Protein AF-A0A3B0Q5M3-F1 (afdb_monomer_lite)

Structure (mmCIF, N/CA/C/O backbone):
data_AF-A0A3B0Q5M3-F1
#
_entry.id   AF-A0A3B0Q5M3-F1
#
loop_
_atom_site.group_PDB
_atom_site.id
_atom_site.type_symbol
_atom_site.label_atom_id
_atom_site.label_alt_id
_atom_site.label_comp_id
_atom_site.label_asym_id
_atom_site.label_entity_id
_atom_site.label_seq_id
_atom_site.pdbx_PDB_ins_code
_atom_site.Cartn_x
_atom_site.Cartn_y
_atom_site.Cartn_z
_atom_site.occupancy
_atom_site.B_iso_or_equiv
_atom_site.auth_seq_id
_atom_site.auth_comp_id
_atom_site.auth_asym_id
_atom_site.auth_atom_id
_atom_site.pdbx_PDB_model_num
ATOM 1 N N . MET A 1 1 ? 10.487 -6.863 -16.329 1.00 78.94 1 MET A N 1
ATOM 2 C CA . MET A 1 1 ? 10.422 -7.764 -15.151 1.00 78.94 1 MET A CA 1
ATOM 3 C C . MET A 1 1 ? 11.316 -7.307 -13.995 1.00 78.94 1 MET A C 1
ATOM 5 O O . MET A 1 1 ? 10.797 -7.119 -12.908 1.00 78.94 1 MET A O 1
ATOM 9 N N . ILE A 1 2 ? 12.612 -7.040 -14.213 1.00 87.06 2 ILE A N 1
ATOM 10 C CA . ILE A 1 2 ? 13.529 -6.537 -13.160 1.00 87.06 2 ILE A CA 1
ATOM 11 C C . ILE A 1 2 ? 13.056 -5.199 -12.562 1.00 87.06 2 ILE A C 1
ATOM 13 O O . ILE A 1 2 ? 13.011 -5.051 -11.347 1.00 87.06 2 ILE A O 1
ATOM 17 N N . LEU A 1 3 ? 12.617 -4.260 -13.409 1.00 87.81 3 LEU A N 1
ATOM 18 C CA . LEU A 1 3 ? 12.095 -2.960 -12.972 1.00 87.81 3 LEU A CA 1
ATOM 19 C C . LEU A 1 3 ? 10.881 -3.087 -12.034 1.00 87.81 3 LEU A C 1
ATOM 21 O O . LEU A 1 3 ? 10.810 -2.407 -11.017 1.00 87.81 3 LEU A O 1
ATOM 25 N N . PHE A 1 4 ? 9.958 -4.004 -12.340 1.00 90.25 4 PHE A N 1
ATOM 26 C CA . PHE A 1 4 ? 8.804 -4.292 -11.486 1.00 90.25 4 PHE A CA 1
ATOM 27 C C . PHE A 1 4 ? 9.240 -4.811 -10.110 1.00 90.25 4 PHE A C 1
ATOM 29 O O . PHE A 1 4 ? 8.734 -4.361 -9.086 1.00 90.25 4 PHE A O 1
ATOM 36 N N . LEU A 1 5 ? 10.224 -5.710 -10.086 1.00 89.75 5 LEU A N 1
ATOM 37 C CA . LEU A 1 5 ? 10.728 -6.327 -8.861 1.00 89.75 5 LEU A CA 1
ATOM 38 C C . LEU A 1 5 ? 11.338 -5.289 -7.908 1.00 89.75 5 LEU A C 1
ATOM 40 O O . LEU A 1 5 ? 11.085 -5.341 -6.711 1.00 89.75 5 LEU A O 1
ATOM 44 N N . VAL A 1 6 ? 12.066 -4.310 -8.451 1.00 92.38 6 VAL A N 1
ATOM 45 C CA . VAL A 1 6 ? 12.693 -3.228 -7.672 1.00 92.38 6 VAL A CA 1
ATOM 46 C C . VAL A 1 6 ? 11.682 -2.170 -7.222 1.00 92.38 6 VAL A C 1
ATOM 48 O O . VAL A 1 6 ? 11.797 -1.646 -6.118 1.00 92.38 6 VAL A O 1
ATOM 51 N N . LEU A 1 7 ? 10.687 -1.846 -8.052 1.00 91.50 7 LEU A N 1
ATOM 52 C CA . LEU A 1 7 ? 9.707 -0.798 -7.742 1.00 91.50 7 LEU A CA 1
ATOM 53 C C . LEU A 1 7 ? 8.558 -1.284 -6.849 1.00 91.50 7 LEU A C 1
ATOM 55 O O . LEU A 1 7 ? 8.001 -0.490 -6.091 1.00 91.50 7 LEU A O 1
ATOM 59 N N . SER A 1 8 ? 8.206 -2.571 -6.903 1.00 91.81 8 SER A N 1
ATOM 60 C CA . SER A 1 8 ? 7.073 -3.120 -6.147 1.00 91.81 8 SER A CA 1
ATOM 61 C C . SER A 1 8 ? 7.122 -2.867 -4.628 1.00 91.81 8 SER A C 1
ATOM 63 O O . SER A 1 8 ? 6.089 -2.466 -4.094 1.00 91.81 8 SER A O 1
ATOM 65 N N . PRO A 1 9 ? 8.262 -2.975 -3.910 1.00 92.62 9 PRO A N 1
ATOM 66 C CA . PRO A 1 9 ? 8.290 -2.742 -2.464 1.00 92.62 9 PRO A CA 1
ATOM 67 C C . PRO A 1 9 ? 8.061 -1.268 -2.110 1.00 92.62 9 PRO A C 1
ATOM 69 O O . PRO A 1 9 ? 7.415 -0.964 -1.110 1.00 92.62 9 PRO A O 1
ATOM 72 N N . LEU A 1 10 ? 8.550 -0.347 -2.951 1.00 92.25 10 LEU A N 1
ATOM 73 C CA . LEU A 1 10 ? 8.340 1.092 -2.774 1.00 92.25 10 LEU A CA 1
ATOM 74 C C . LEU A 1 10 ? 6.859 1.444 -2.923 1.00 92.25 10 LEU A C 1
ATOM 76 O O . LEU A 1 10 ? 6.304 2.150 -2.086 1.00 92.25 10 LEU A O 1
ATOM 80 N N . PHE A 1 11 ? 6.202 0.911 -3.954 1.00 92.38 11 PHE A N 1
ATOM 81 C CA . PHE A 1 11 ? 4.773 1.136 -4.173 1.00 92.38 11 PHE A CA 1
ATOM 82 C C . PHE A 1 11 ? 3.897 0.460 -3.114 1.00 92.38 11 PHE A C 1
ATOM 84 O O . PHE A 1 11 ? 2.880 1.035 -2.732 1.00 92.38 11 PHE A O 1
ATOM 91 N N . ALA A 1 12 ? 4.298 -0.706 -2.599 1.00 92.25 12 ALA A N 1
ATOM 92 C CA . ALA A 1 12 ? 3.607 -1.361 -1.490 1.00 92.25 12 ALA A CA 1
ATOM 93 C C . ALA A 1 12 ? 3.617 -0.491 -0.224 1.00 92.25 12 ALA A C 1
ATOM 95 O O . ALA A 1 12 ? 2.571 -0.289 0.390 1.00 92.25 12 ALA A O 1
ATOM 96 N N . LEU A 1 13 ? 4.780 0.074 0.126 1.00 93.19 13 LEU A N 1
ATOM 97 C CA . LEU A 1 13 ? 4.925 0.974 1.272 1.00 93.19 13 LEU A CA 1
ATOM 98 C C . LEU A 1 13 ? 4.100 2.254 1.091 1.00 93.19 13 LEU A C 1
ATOM 100 O O . LEU A 1 13 ? 3.403 2.680 2.007 1.00 93.19 13 LEU A O 1
ATOM 104 N N . VAL A 1 14 ? 4.159 2.865 -0.096 1.00 92.88 14 VAL A N 1
ATOM 105 C CA . VAL A 1 14 ? 3.375 4.071 -0.402 1.00 92.88 14 VAL A CA 1
ATOM 106 C C . VAL A 1 14 ? 1.875 3.787 -0.317 1.00 92.88 14 VAL A C 1
ATOM 108 O O . VAL A 1 14 ? 1.144 4.603 0.241 1.00 92.88 14 VAL A O 1
ATOM 111 N N . GLY A 1 15 ? 1.417 2.637 -0.819 1.00 91.12 15 GLY A N 1
ATOM 112 C CA . GLY A 1 15 ? 0.021 2.216 -0.715 1.00 91.12 15 GLY A CA 1
ATOM 113 C C . GLY A 1 15 ? -0.434 2.072 0.736 1.00 91.12 15 GLY A C 1
ATOM 114 O O . GLY A 1 15 ? -1.421 2.691 1.131 1.00 91.12 15 GLY A O 1
ATOM 115 N N . ASP A 1 16 ? 0.327 1.345 1.553 1.00 90.19 16 ASP A N 1
ATOM 116 C CA . ASP A 1 16 ? 0.031 1.152 2.980 1.00 90.19 16 ASP A CA 1
ATOM 117 C C . ASP A 1 16 ? -0.064 2.489 3.745 1.00 90.19 16 ASP A C 1
ATOM 119 O O . ASP A 1 16 ? -1.012 2.743 4.499 1.00 90.19 16 ASP A O 1
ATOM 123 N N . LEU A 1 17 ? 0.864 3.414 3.472 1.00 92.25 17 LEU A N 1
ATOM 124 C CA . LEU A 1 17 ? 0.846 4.759 4.050 1.00 92.25 17 LEU A CA 1
ATOM 125 C C . LEU A 1 17 ? -0.342 5.594 3.559 1.00 92.25 17 LEU A C 1
ATOM 127 O O . LEU A 1 17 ? -0.963 6.294 4.358 1.00 92.25 17 LEU A O 1
ATOM 131 N N . PHE A 1 18 ? -0.687 5.520 2.273 1.00 92.06 18 PHE A N 1
ATOM 132 C CA . PHE A 1 18 ? -1.821 6.246 1.699 1.00 92.06 18 PHE A CA 1
ATOM 133 C C . PHE A 1 18 ? -3.146 5.826 2.345 1.00 92.06 18 PHE A C 1
ATOM 135 O O . PHE A 1 18 ? -3.940 6.674 2.767 1.00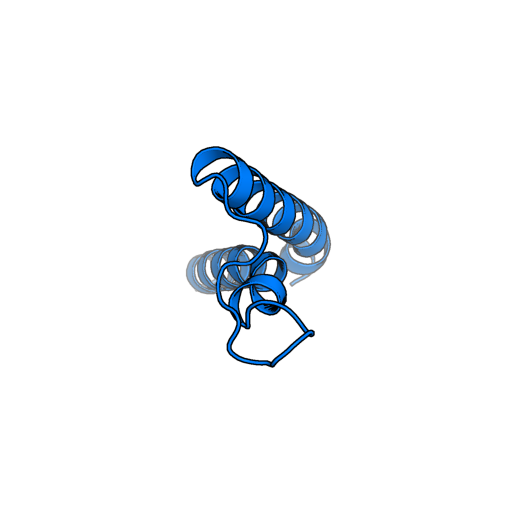 92.06 18 PHE A O 1
ATOM 142 N N . PHE A 1 19 ? -3.376 4.521 2.482 1.00 90.56 19 PHE A N 1
ATOM 143 C CA . PHE A 1 19 ? -4.574 4.000 3.138 1.00 90.56 19 PHE A CA 1
ATOM 144 C C . PHE A 1 19 ? -4.578 4.317 4.635 1.00 90.56 19 PHE A C 1
ATOM 146 O O . PHE A 1 19 ? -5.609 4.721 5.174 1.00 90.56 19 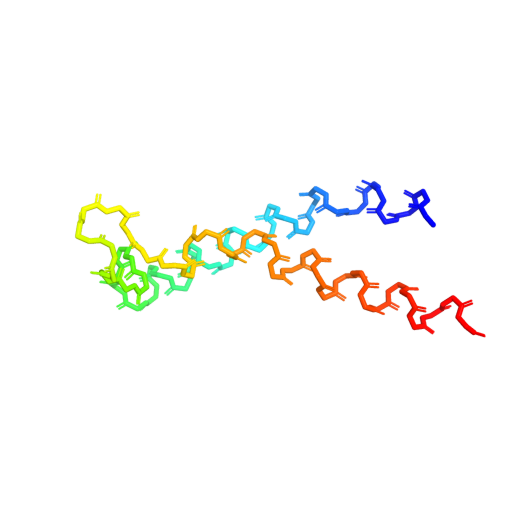PHE A O 1
ATOM 153 N N . SER A 1 20 ? -3.425 4.250 5.301 1.00 90.19 20 SER A N 1
ATOM 154 C CA . SER A 1 20 ? -3.285 4.664 6.701 1.00 90.19 20 SER A CA 1
ATOM 155 C C . SER A 1 20 ? -3.589 6.148 6.923 1.00 90.19 20 SER A C 1
ATOM 157 O O . SER A 1 20 ? -4.292 6.491 7.874 1.00 90.19 20 SER A O 1
ATOM 159 N N . LEU A 1 21 ? -3.126 7.037 6.041 1.00 92.19 21 LEU A N 1
ATOM 160 C CA . LEU A 1 21 ? -3.452 8.466 6.090 1.00 92.19 21 LEU A CA 1
ATOM 161 C C . LEU A 1 21 ? -4.937 8.714 5.833 1.00 92.19 21 LEU A C 1
ATOM 163 O O . LEU A 1 21 ? -5.564 9.484 6.557 1.00 92.19 21 LEU A O 1
ATOM 167 N N . THR A 1 22 ? -5.519 8.020 4.855 1.00 91.50 22 THR A N 1
ATOM 168 C CA . THR A 1 22 ? -6.952 8.121 4.545 1.00 91.50 22 THR A CA 1
ATOM 169 C C . THR A 1 22 ? -7.804 7.744 5.760 1.00 91.50 22 THR A C 1
ATOM 171 O O . THR A 1 22 ? -8.743 8.462 6.100 1.00 91.50 22 THR A O 1
ATOM 174 N N . LYS A 1 23 ? -7.427 6.685 6.488 1.00 90.44 23 LYS A N 1
ATOM 175 C CA . LYS A 1 23 ? -8.073 6.296 7.751 1.00 90.44 23 LYS A CA 1
ATOM 176 C C . LYS A 1 23 ? -8.038 7.416 8.797 1.00 90.44 23 LYS A C 1
ATOM 178 O O . LYS A 1 23 ? -9.055 7.695 9.421 1.00 90.44 23 LYS A O 1
ATOM 183 N N . ARG A 1 24 ? -6.906 8.120 8.931 1.00 92.69 24 ARG A N 1
ATOM 184 C CA . ARG A 1 24 ? -6.771 9.271 9.848 1.00 92.69 24 ARG A CA 1
ATOM 185 C C . ARG A 1 24 ? -7.631 10.463 9.446 1.00 92.69 24 ARG A C 1
ATOM 187 O O . ARG A 1 24 ? -8.182 11.112 10.324 1.00 92.69 24 ARG A O 1
ATOM 194 N N . ILE A 1 25 ? -7.761 10.737 8.150 1.00 93.06 25 ILE A N 1
ATOM 195 C CA . ILE A 1 25 ? -8.606 11.833 7.645 1.00 93.06 25 ILE A CA 1
ATOM 196 C C . ILE A 1 25 ? -10.089 11.550 7.913 1.00 93.06 25 ILE A C 1
ATOM 198 O O . ILE A 1 25 ? -10.847 12.462 8.225 1.00 93.06 25 ILE A O 1
ATOM 202 N N . LEU A 1 26 ? -10.495 10.286 7.805 1.00 90.81 26 LEU A N 1
ATOM 203 C CA . LEU A 1 26 ? -11.870 9.840 8.036 1.00 90.81 26 LEU A CA 1
ATOM 204 C C . LEU A 1 26 ? -12.188 9.574 9.520 1.00 90.81 26 LEU A C 1
ATOM 206 O O . LEU A 1 26 ? -13.312 9.192 9.826 1.00 90.81 26 LEU A O 1
ATOM 210 N N . ASP A 1 27 ? -11.213 9.750 10.418 1.00 90.06 27 ASP A N 1
ATOM 211 C CA . ASP A 1 27 ? -11.290 9.405 11.847 1.00 90.06 27 ASP A CA 1
ATOM 212 C C . ASP A 1 27 ? -11.742 7.952 12.111 1.00 90.06 27 ASP A C 1
ATOM 214 O O . ASP A 1 27 ? -12.403 7.627 13.098 1.00 90.06 27 ASP A O 1
ATOM 218 N N . ILE A 1 28 ? -11.372 7.044 11.203 1.00 87.38 28 ILE A N 1
ATOM 219 C CA . ILE A 1 28 ? -11.645 5.607 11.307 1.00 87.38 28 ILE A CA 1
ATOM 220 C C . ILE A 1 28 ? -10.355 4.833 11.564 1.00 87.38 28 ILE A C 1
ATOM 222 O O . ILE A 1 28 ? -9.260 5.241 11.175 1.00 87.38 28 ILE A O 1
ATOM 226 N N . LYS A 1 29 ? -10.480 3.672 12.212 1.00 80.69 29 LYS A N 1
ATOM 227 C CA . LYS A 1 29 ? -9.345 2.772 12.460 1.00 80.69 29 LYS A CA 1
ATOM 228 C C . LYS A 1 29 ? -9.234 1.641 11.440 1.00 80.69 29 LYS A C 1
ATOM 230 O O . LYS A 1 29 ? -8.121 1.306 11.053 1.00 80.69 29 LYS A O 1
ATOM 235 N N . ASP A 1 30 ? -10.369 1.103 11.008 1.00 82.81 30 ASP A N 1
ATOM 236 C CA . ASP A 1 30 ? -10.473 0.000 10.055 1.00 82.81 30 ASP A CA 1
ATOM 237 C C . ASP A 1 30 ? -11.515 0.378 8.996 1.00 82.81 30 ASP A C 1
ATOM 239 O O . ASP A 1 30 ? -12.540 0.986 9.320 1.00 82.81 30 ASP A O 1
ATOM 243 N N . PHE A 1 31 ? -11.288 0.019 7.731 1.00 81.50 31 PHE A N 1
ATOM 244 C CA . PHE A 1 31 ? -12.224 0.368 6.647 1.00 81.50 31 PHE A CA 1
ATOM 245 C C . PHE A 1 31 ? -13.555 -0.382 6.730 1.00 81.50 31 PHE A C 1
ATOM 247 O O . PHE A 1 31 ? -14.558 0.036 6.155 1.00 81.50 31 PHE A O 1
ATOM 254 N N . SER A 1 32 ? -13.568 -1.527 7.405 1.00 79.62 32 SER A N 1
ATOM 255 C CA . SER A 1 32 ? -14.777 -2.300 7.669 1.00 79.62 32 SER A CA 1
ATOM 256 C C . SER A 1 32 ? -14.544 -3.246 8.845 1.00 79.62 32 SER A C 1
ATOM 258 O O . SER A 1 32 ? -13.409 -3.490 9.233 1.00 79.62 32 SER A O 1
ATOM 260 N N . ASN A 1 33 ? -15.614 -3.810 9.402 1.00 75.94 33 ASN A N 1
ATOM 261 C CA . ASN A 1 33 ? -15.534 -4.816 10.468 1.00 75.94 33 ASN A CA 1
ATOM 262 C C . ASN A 1 33 ? -16.130 -6.156 10.001 1.00 75.94 33 ASN A C 1
ATOM 264 O O . ASN A 1 33 ? -16.880 -6.810 10.725 1.00 75.94 33 ASN A O 1
ATOM 268 N N . VAL A 1 34 ? -15.868 -6.520 8.737 1.00 71.69 34 VAL A N 1
ATOM 269 C CA . VAL A 1 34 ? -16.459 -7.707 8.088 1.00 71.69 34 VAL A CA 1
ATOM 270 C C . VAL A 1 34 ? -16.009 -8.993 8.783 1.00 71.69 34 VAL A C 1
ATOM 272 O O . VAL A 1 34 ? -16.809 -9.905 8.981 1.00 71.69 34 VAL A O 1
ATOM 275 N N . LEU A 1 35 ? -14.750 -9.050 9.218 1.00 67.06 35 LEU A N 1
ATOM 276 C CA . LEU A 1 35 ? -14.240 -10.121 10.063 1.00 67.06 35 LEU A CA 1
ATOM 277 C C . LEU A 1 35 ? -14.234 -9.617 11.505 1.00 67.06 35 LEU A C 1
ATOM 279 O O . LEU A 1 35 ? -13.364 -8.832 11.879 1.00 67.06 35 LEU A O 1
ATOM 283 N N . LYS A 1 36 ? -15.208 -10.059 12.312 1.00 62.59 36 LYS A N 1
ATOM 284 C CA . LYS A 1 36 ? -15.333 -9.679 13.730 1.00 62.59 36 LYS A CA 1
ATOM 285 C C . LYS A 1 36 ? -13.984 -9.840 14.453 1.00 62.59 36 LYS A C 1
ATOM 287 O O . LYS A 1 36 ? -13.562 -10.956 14.741 1.00 62.59 36 LYS A O 1
ATOM 292 N N . GLY A 1 37 ? -13.317 -8.718 14.734 1.00 67.00 37 GLY A N 1
ATOM 293 C CA . GLY A 1 37 ? -12.040 -8.659 15.458 1.00 67.00 37 GLY A CA 1
ATOM 294 C C . GLY A 1 37 ? -10.757 -8.751 14.616 1.00 67.00 37 GLY A C 1
ATOM 295 O O . GLY A 1 37 ? -9.683 -8.768 15.203 1.00 67.00 37 G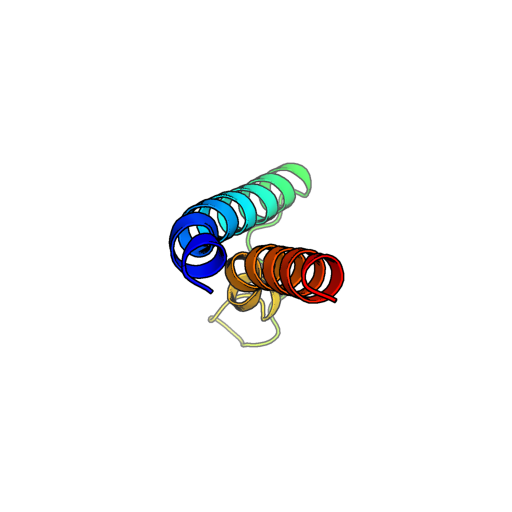LY A O 1
ATOM 296 N N . HIS A 1 38 ? -10.830 -8.810 13.281 1.00 74.69 38 HIS A N 1
ATOM 297 C CA . HIS A 1 38 ? -9.652 -8.910 12.392 1.00 74.69 38 HIS A CA 1
ATOM 298 C C . HIS A 1 38 ? -9.445 -7.699 11.464 1.00 74.69 38 HIS A C 1
ATOM 300 O O . HIS A 1 38 ? -8.511 -7.713 10.656 1.00 74.69 38 HIS A O 1
ATOM 306 N N . GLY A 1 39 ? -10.278 -6.663 11.605 1.00 74.06 39 GLY A N 1
ATOM 307 C CA . GLY A 1 39 ? -10.232 -5.446 10.794 1.00 74.06 39 GLY A CA 1
ATOM 308 C C . GLY A 1 39 ? -10.953 -5.590 9.453 1.00 74.06 39 GLY A C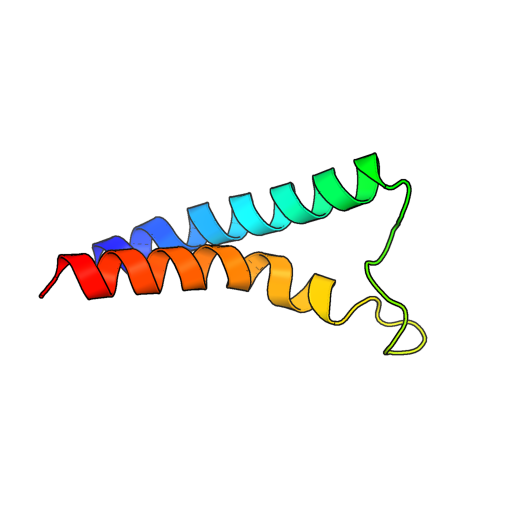 1
ATOM 309 O O . GLY A 1 39 ? -11.750 -6.517 9.241 1.00 74.06 39 GLY A O 1
ATOM 310 N N . GLY A 1 40 ? -10.688 -4.652 8.544 1.00 82.12 40 GLY A N 1
ATOM 311 C CA . GLY A 1 40 ? -11.323 -4.610 7.237 1.00 82.12 40 GLY A CA 1
ATOM 312 C C . GLY A 1 40 ? -10.622 -5.483 6.204 1.00 82.12 40 GLY A C 1
ATOM 313 O O . GLY A 1 40 ? -9.406 -5.640 6.216 1.00 82.12 40 GLY A O 1
ATOM 314 N N . ILE A 1 41 ? -11.383 -6.007 5.239 1.00 83.19 41 ILE A N 1
ATOM 315 C CA . ILE A 1 41 ? -10.801 -6.685 4.065 1.00 83.19 41 ILE A CA 1
ATOM 316 C C . ILE A 1 41 ? -9.890 -5.719 3.293 1.00 83.19 41 ILE A C 1
ATOM 318 O O . ILE A 1 41 ? -8.840 -6.117 2.803 1.00 83.19 41 ILE A O 1
ATOM 322 N N . LEU A 1 42 ? -10.262 -4.438 3.232 1.00 81.25 42 LEU A N 1
ATOM 323 C CA . LEU A 1 42 ? -9.486 -3.412 2.539 1.00 81.25 42 LEU A CA 1
ATOM 324 C C . LEU A 1 42 ? -8.129 -3.133 3.212 1.00 81.25 42 LEU A C 1
ATOM 326 O O . LEU A 1 42 ? -7.165 -2.887 2.500 1.00 81.25 42 LEU A O 1
ATOM 330 N N . ASP A 1 43 ? -8.021 -3.300 4.535 1.00 81.38 43 ASP A N 1
ATOM 331 C CA . ASP A 1 43 ? -6.752 -3.209 5.286 1.00 81.38 43 ASP A CA 1
ATOM 332 C C . ASP A 1 43 ? -5.788 -4.382 4.996 1.00 81.38 43 ASP A C 1
ATOM 334 O O . ASP A 1 43 ? -4.705 -4.476 5.563 1.00 81.38 43 ASP A O 1
ATOM 338 N N . ARG A 1 44 ? -6.200 -5.354 4.172 1.00 81.81 44 ARG A N 1
ATOM 339 C CA . ARG A 1 44 ? -5.343 -6.458 3.702 1.00 81.81 44 ARG A CA 1
ATOM 340 C C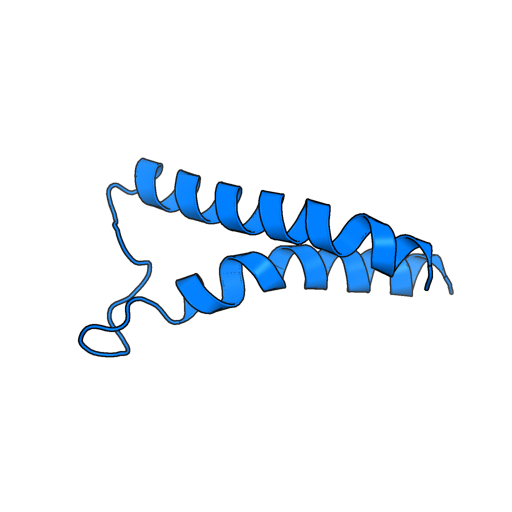 . ARG A 1 44 ? -4.890 -6.282 2.259 1.00 81.81 44 ARG A C 1
ATOM 342 O O . ARG A 1 44 ? -3.990 -6.989 1.816 1.00 81.81 44 ARG A O 1
ATOM 349 N N . ILE A 1 45 ? -5.557 -5.404 1.515 1.00 83.81 45 ILE A N 1
ATOM 350 C CA . ILE A 1 45 ? -5.355 -5.201 0.075 1.00 83.81 45 ILE A CA 1
ATOM 351 C C . ILE A 1 45 ? -4.815 -3.782 -0.191 1.00 83.81 45 ILE A C 1
ATOM 353 O O . ILE A 1 45 ? -4.509 -3.432 -1.329 1.00 83.81 45 ILE A O 1
ATOM 357 N N . ASP A 1 46 ? -4.649 -2.963 0.844 1.00 80.25 46 ASP A N 1
ATOM 358 C CA . ASP A 1 46 ? -4.077 -1.615 0.805 1.00 80.25 46 ASP A CA 1
ATOM 359 C C . ASP A 1 46 ? -2.676 -1.587 0.179 1.00 80.25 46 ASP A C 1
ATOM 361 O O . ASP A 1 46 ? -2.425 -0.859 -0.786 1.00 80.25 46 ASP A O 1
ATOM 365 N N . SER A 1 47 ? -1.793 -2.457 0.653 1.00 77.12 47 SER A N 1
ATOM 366 C CA . SER A 1 47 ? -0.428 -2.613 0.138 1.00 77.12 47 SER A CA 1
ATOM 367 C C . SER A 1 47 ? -0.379 -3.229 -1.270 1.00 77.12 47 SER A C 1
ATOM 369 O O . SER A 1 47 ? 0.449 -2.839 -2.094 1.00 77.12 47 SER A O 1
ATOM 371 N N . ILE A 1 48 ? -1.294 -4.148 -1.599 1.00 85.12 48 ILE A N 1
ATOM 372 C CA . ILE A 1 48 ? -1.349 -4.808 -2.918 1.00 85.12 48 ILE A CA 1
ATOM 373 C C . ILE A 1 48 ? -1.947 -3.891 -3.993 1.00 85.12 48 ILE A C 1
ATOM 375 O O . ILE A 1 48 ? -1.538 -3.967 -5.152 1.00 85.12 48 ILE A O 1
ATOM 379 N N . SER A 1 49 ? -2.876 -3.001 -3.633 1.00 88.44 49 SER A N 1
ATOM 380 C CA . SER A 1 49 ? -3.594 -2.150 -4.593 1.00 88.44 49 SER A CA 1
ATOM 381 C C . SER A 1 49 ? -2.647 -1.295 -5.437 1.00 88.44 49 SER A C 1
ATOM 383 O O . SER A 1 49 ? -2.741 -1.289 -6.664 1.00 88.44 49 SER A O 1
ATOM 385 N N . PHE A 1 50 ? -1.680 -0.626 -4.808 1.00 87.75 50 PHE A N 1
ATOM 386 C CA . PHE A 1 50 ? -0.718 0.217 -5.527 1.00 87.75 50 PHE A CA 1
ATOM 387 C C . PHE A 1 50 ? 0.301 -0.596 -6.336 1.00 87.75 50 PHE A C 1
ATOM 389 O O . PHE A 1 50 ? 0.692 -0.182 -7.429 1.00 87.75 50 PHE A O 1
ATOM 396 N N . VAL A 1 51 ? 0.687 -1.782 -5.856 1.00 91.44 51 VAL A N 1
ATOM 397 C CA . VAL A 1 51 ? 1.551 -2.708 -6.609 1.00 91.44 51 VAL A CA 1
ATOM 398 C C . VAL A 1 51 ? 0.839 -3.239 -7.855 1.00 91.44 51 VAL A C 1
ATOM 400 O O . VAL A 1 51 ? 1.459 -3.374 -8.909 1.00 91.44 51 VAL A O 1
ATOM 403 N N . PHE A 1 52 ? -0.466 -3.497 -7.766 1.00 91.06 52 PHE A N 1
ATOM 404 C CA . PHE A 1 52 ? -1.275 -3.954 -8.894 1.00 91.06 52 PHE A CA 1
ATOM 405 C C . PHE A 1 52 ? -1.412 -2.878 -9.979 1.00 91.06 52 PHE A C 1
ATOM 407 O O . PHE A 1 52 ? -1.247 -3.170 -11.163 1.00 91.06 52 PHE A O 1
ATOM 414 N N . VAL A 1 53 ? -1.620 -1.616 -9.590 1.00 90.19 53 VAL A N 1
ATOM 415 C CA . VAL A 1 53 ? -1.620 -0.481 -10.530 1.00 90.19 53 VAL A CA 1
ATOM 416 C C . VAL A 1 53 ? -0.265 -0.352 -11.233 1.00 90.19 53 VAL A C 1
ATOM 418 O O . VAL A 1 53 ? -0.217 -0.239 -12.458 1.00 90.19 53 VAL A O 1
ATOM 421 N N . LEU A 1 54 ? 0.840 -0.447 -10.485 1.00 90.75 54 LEU A N 1
ATOM 422 C CA . LEU A 1 54 ? 2.193 -0.447 -11.048 1.00 90.75 54 LEU A CA 1
ATOM 423 C C . LEU A 1 54 ? 2.395 -1.594 -12.055 1.00 90.75 54 LEU A C 1
ATOM 425 O O . LEU A 1 54 ? 2.992 -1.384 -13.112 1.00 90.75 54 LEU A O 1
ATOM 429 N N . PHE A 1 55 ? 1.893 -2.793 -11.745 1.00 91.19 55 PHE A N 1
ATOM 430 C CA . PHE A 1 55 ? 1.969 -3.951 -12.635 1.00 91.19 55 PHE A CA 1
ATOM 431 C C . PHE A 1 55 ? 1.242 -3.703 -13.961 1.00 91.19 55 PHE A C 1
ATOM 433 O O . PHE A 1 55 ? 1.819 -3.951 -15.018 1.00 91.19 55 PHE A O 1
ATOM 440 N N . ILE A 1 56 ? 0.016 -3.172 -13.918 1.00 91.25 56 ILE A N 1
ATOM 441 C CA . ILE A 1 56 ? -0.764 -2.858 -15.125 1.00 91.25 56 ILE A CA 1
ATOM 442 C C . ILE A 1 56 ? -0.032 -1.829 -15.989 1.00 91.25 56 ILE A C 1
ATOM 444 O O . ILE A 1 56 ? 0.129 -2.048 -17.188 1.00 91.25 56 ILE A O 1
ATOM 448 N N . ILE A 1 57 ? 0.448 -0.733 -15.392 1.00 89.75 57 ILE A N 1
ATOM 449 C CA . ILE A 1 57 ? 1.148 0.336 -16.123 1.00 89.75 57 ILE A CA 1
ATOM 450 C C . ILE A 1 57 ? 2.401 -0.213 -16.811 1.00 89.75 57 ILE A C 1
ATOM 452 O O . ILE A 1 57 ? 2.614 0.030 -17.998 1.00 89.75 57 ILE A O 1
ATOM 456 N N . LEU A 1 58 ? 3.212 -0.989 -16.086 1.00 88.44 58 LEU A N 1
ATOM 457 C CA . LEU A 1 58 ? 4.408 -1.609 -16.652 1.00 88.44 58 LEU A CA 1
ATOM 458 C C . LEU A 1 58 ? 4.063 -2.633 -17.732 1.00 88.44 58 LEU A C 1
ATOM 460 O O . LEU A 1 58 ? 4.737 -2.669 -18.751 1.00 88.44 58 LEU A O 1
ATOM 464 N N . SER A 1 59 ? 3.024 -3.448 -17.545 1.00 86.88 59 SER A N 1
ATOM 465 C CA . SER A 1 59 ? 2.621 -4.447 -18.539 1.00 86.88 59 SER A CA 1
ATOM 466 C C . SER A 1 59 ? 2.089 -3.817 -19.825 1.00 86.88 59 SER A C 1
ATOM 468 O O . SER A 1 59 ? 2.306 -4.377 -20.894 1.00 86.88 59 SER A O 1
ATOM 4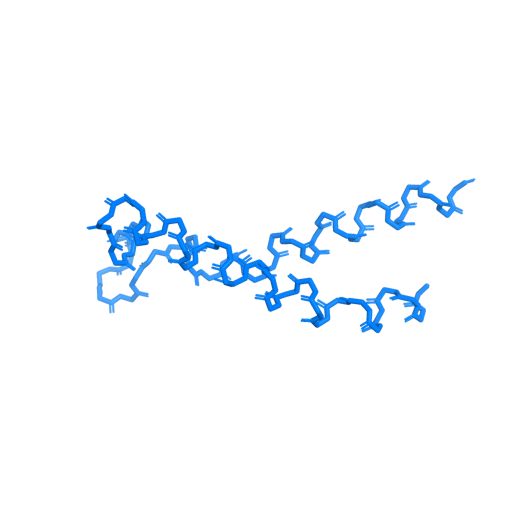70 N N . LEU A 1 60 ? 1.394 -2.680 -19.738 1.00 85.12 60 LEU A N 1
ATOM 471 C CA . LEU A 1 60 ? 0.881 -1.961 -20.905 1.00 85.12 60 LEU A CA 1
ATOM 472 C C . LEU A 1 60 ? 1.988 -1.226 -21.666 1.00 85.12 60 LEU A C 1
ATOM 474 O O . LEU A 1 60 ? 1.946 -1.190 -22.887 1.00 85.12 60 LEU A O 1
ATOM 478 N N . GLY A 1 61 ? 2.981 -0.672 -20.964 1.00 73.69 61 GLY A N 1
ATOM 479 C CA . GLY A 1 61 ? 4.109 0.033 -21.585 1.00 73.69 61 GLY A CA 1
ATOM 480 C C . GLY A 1 61 ? 5.183 -0.869 -22.206 1.00 73.69 61 GLY A C 1
ATOM 481 O O . GLY A 1 61 ? 6.144 -0.353 -22.766 1.00 73.69 61 GLY A O 1
ATOM 482 N N . ILE A 1 62 ? 5.063 -2.193 -22.062 1.00 65.69 62 ILE A N 1
ATOM 483 C CA . ILE A 1 62 ? 5.990 -3.186 -22.635 1.00 65.69 62 ILE A CA 1
ATOM 484 C C . ILE A 1 62 ? 5.443 -3.793 -23.951 1.00 65.69 62 ILE A C 1
ATOM 486 O O . ILE A 1 62 ? 6.193 -4.479 -24.644 1.00 65.69 62 ILE A O 1
ATOM 490 N N . ASN A 1 63 ? 4.178 -3.528 -24.312 1.00 53.31 63 ASN A N 1
ATOM 491 C CA . ASN A 1 63 ? 3.608 -3.847 -25.635 1.00 53.31 63 ASN A CA 1
ATOM 492 C C . ASN A 1 63 ? 3.995 -2.800 -26.682 1.00 53.31 63 ASN A C 1
ATOM 494 O O . ASN A 1 63 ? 4.184 -3.205 -27.850 1.00 53.31 63 ASN A O 1
#

Foldseek 3Di:
DVVLVVCLVVQLVVQLVVVVVVCVVVVHDAPDCPPPPPGYPCNVCSSVVRSVVVVVVVVVVVD

Sequence (63 aa):
MILFLVLSPLFALVGDLFFSLTKRILDIKDFSNVLKGHGGILDRIDSISFVFVLFIILSLGIN

Radius of gyration: 14.02 Å; chains: 1; bounding box: 30×22×41 Å

Organism: NCBI:txid53558

Secondary structure (DSSP, 8-state):
-HHHHHHHHHHHHHHHHHHHHHHHHTT-SSS--SBTTTB-SGGGTHHHHHHHHHHHHHHHTT-

pLDDT: mean 85.05, std 8.67, range [53.31, 93.19]